Protein AF-A0A1R3THU0-F1 (afdb_monomer_lite)

Sequence (159 aa):
MVKPRENRVPIMMSEEELRAIDDWRFENRIATRSDAVRRLVQIALRFERQFDSLHSEARALTEFVPQTIDQLNKDMNQPDKEAWDASVGLQVLIALLNQSEGQKRLLSILFGVLGESATLKDEQATASAIARTDEAAEEYYKSIDELLSPLVNKWEDQK

Foldseek 3Di:
DPDDPDDDDDDDDDPVVQVVLVVLCVVLVNDDSVLSVVLVVVLVVLCVVLVVVLVVLVVCLVVLVVVLVVVLVVVVPDPPDDDPPVVSVVSVVVSVVVSLVSVVSNLVSVLSSVLSSQVSRDPVSNVVSVVVSVVVVVVSVVVVCVVCVVVVVVVVVVD

Structure (mmCIF, N/CA/C/O backbone):
data_AF-A0A1R3THU0-F1
#
_entry.id   AF-A0A1R3THU0-F1
#
loop_
_atom_site.group_PDB
_atom_site.id
_atom_site.type_symbol
_atom_site.label_atom_id
_atom_site.label_alt_id
_atom_site.label_comp_id
_atom_site.label_asym_id
_atom_site.label_entity_id
_atom_site.label_seq_id
_atom_site.pdbx_PDB_ins_code
_atom_site.Cartn_x
_atom_site.Cartn_y
_atom_site.Cartn_z
_atom_site.occupancy
_atom_site.B_iso_or_equiv
_atom_site.auth_seq_id
_atom_site.auth_comp_id
_atom_site.auth_asym_id
_atom_site.auth_atom_id
_atom_site.pdbx_PDB_model_num
ATOM 1 N N . MET A 1 1 ? -26.666 16.164 9.620 1.00 49.25 1 MET A N 1
ATOM 2 C CA . MET A 1 1 ? -26.456 15.389 10.865 1.00 49.25 1 MET A CA 1
ATOM 3 C C . MET A 1 1 ? -26.027 13.981 10.488 1.00 49.25 1 MET A C 1
ATOM 5 O O . MET A 1 1 ? -26.687 13.377 9.652 1.00 49.25 1 MET A O 1
ATOM 9 N N . VAL A 1 2 ? -24.926 13.472 11.048 1.00 60.75 2 VAL A N 1
ATOM 10 C CA . VAL A 1 2 ? -24.536 12.061 10.879 1.00 60.75 2 VAL A CA 1
ATOM 11 C C . VAL A 1 2 ? -25.570 11.204 11.611 1.00 60.75 2 VAL A C 1
ATOM 13 O O . VAL A 1 2 ? -25.860 11.476 12.775 1.00 60.75 2 VAL A O 1
ATOM 16 N N . LYS A 1 3 ? -26.166 10.212 10.934 1.00 73.44 3 LYS A N 1
ATOM 17 C CA . LYS A 1 3 ? -27.130 9.304 11.575 1.00 73.44 3 LYS A CA 1
ATOM 18 C C . LYS A 1 3 ? -26.465 8.576 12.759 1.00 73.44 3 LYS A C 1
ATOM 20 O O . LYS A 1 3 ? -25.316 8.145 12.616 1.00 73.44 3 LYS A O 1
ATOM 25 N N . PRO A 1 4 ? -27.161 8.415 13.900 1.00 73.88 4 PRO A N 1
ATOM 26 C CA . PRO A 1 4 ? -26.658 7.629 15.021 1.00 73.88 4 PRO A CA 1
ATOM 27 C C . PRO A 1 4 ? -26.288 6.203 14.591 1.00 73.88 4 PRO A C 1
ATOM 29 O O . PRO A 1 4 ? -26.949 5.587 13.754 1.00 73.88 4 PRO A O 1
ATOM 32 N N . ARG A 1 5 ? -25.191 5.679 15.146 1.00 77.75 5 ARG A N 1
ATOM 33 C CA . ARG A 1 5 ? -24.708 4.319 14.864 1.00 77.75 5 ARG A CA 1
ATOM 34 C C . ARG A 1 5 ? -25.471 3.322 15.742 1.00 77.75 5 AR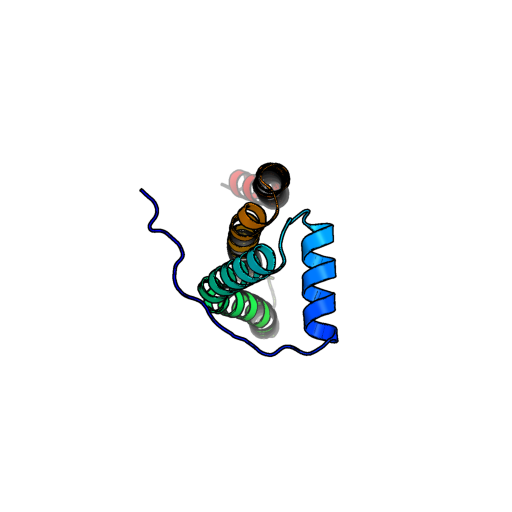G A C 1
ATOM 36 O O . ARG A 1 5 ? -25.038 3.039 16.853 1.00 77.75 5 ARG A O 1
ATOM 43 N N . GLU A 1 6 ? -26.601 2.818 15.253 1.00 87.12 6 GLU A N 1
ATOM 44 C CA . GLU A 1 6 ? -27.526 1.986 16.050 1.00 87.12 6 GLU A CA 1
ATOM 45 C C . GLU A 1 6 ? -27.336 0.471 15.851 1.00 87.12 6 GLU A C 1
ATOM 47 O O . GLU A 1 6 ? -27.668 -0.322 16.732 1.00 87.12 6 GLU A O 1
ATOM 52 N N . ASN A 1 7 ? -26.739 0.056 14.732 1.00 86.88 7 ASN A N 1
ATOM 53 C CA . ASN A 1 7 ? -26.572 -1.359 14.400 1.00 86.88 7 ASN A CA 1
ATOM 54 C C . ASN A 1 7 ? -25.405 -1.991 15.176 1.00 86.88 7 ASN A C 1
ATOM 56 O O . ASN A 1 7 ? -24.280 -1.481 15.159 1.00 86.88 7 ASN A O 1
ATOM 60 N N . ARG A 1 8 ? -25.662 -3.134 15.825 1.00 88.69 8 ARG A N 1
ATOM 61 C CA . ARG A 1 8 ? -24.656 -3.950 16.523 1.00 88.69 8 ARG A CA 1
ATOM 62 C C . ARG A 1 8 ? -24.334 -5.195 15.704 1.00 88.69 8 ARG A C 1
ATOM 64 O O . ARG A 1 8 ? -25.243 -5.875 15.245 1.00 88.69 8 ARG A O 1
ATOM 71 N N . VAL A 1 9 ? -23.047 -5.506 15.576 1.00 88.88 9 VAL A N 1
ATOM 72 C CA . VAL A 1 9 ? -22.560 -6.725 14.918 1.00 88.88 9 VAL A CA 1
ATOM 73 C C . VAL A 1 9 ? -21.816 -7.556 15.969 1.00 88.88 9 VAL A C 1
ATOM 75 O O . VAL A 1 9 ? -20.692 -7.193 16.321 1.00 88.88 9 VAL A O 1
ATOM 78 N N . PRO A 1 10 ? -22.438 -8.599 16.551 1.00 91.38 10 PRO A N 1
ATOM 79 C CA . PRO A 1 10 ? -21.737 -9.520 17.437 1.00 91.38 10 PRO A CA 1
ATOM 80 C C . PRO A 1 10 ? -20.819 -10.422 16.606 1.00 91.38 10 PRO A C 1
ATOM 82 O O . PRO A 1 10 ? -21.264 -11.047 15.646 1.00 91.38 10 PRO A O 1
ATOM 85 N N . ILE A 1 11 ? -19.543 -10.482 16.979 1.00 92.19 11 ILE A N 1
ATOM 86 C CA . ILE A 1 11 ? -18.537 -11.345 16.354 1.00 92.19 11 ILE A CA 1
ATOM 87 C C . ILE A 1 11 ? -17.764 -12.080 17.447 1.00 92.19 11 ILE A C 1
ATOM 89 O O . ILE A 1 11 ? -17.497 -11.511 18.506 1.00 92.19 11 ILE A O 1
ATOM 93 N N . MET A 1 12 ? -17.423 -13.339 17.186 1.00 95.94 12 MET A N 1
ATOM 94 C CA . MET A 1 12 ? -16.511 -14.115 18.024 1.00 95.94 12 MET A CA 1
ATOM 95 C C . MET A 1 12 ? -15.111 -13.992 17.433 1.00 95.94 12 MET A C 1
ATOM 97 O O . MET A 1 12 ? -14.962 -14.066 16.217 1.00 95.94 12 MET A O 1
ATOM 101 N N . MET A 1 13 ? -14.112 -13.788 18.284 1.00 95.50 13 MET A N 1
ATOM 102 C CA . MET A 1 13 ? -12.713 -13.637 17.887 1.00 95.50 13 MET A CA 1
ATOM 103 C C . MET A 1 13 ? -11.842 -14.465 18.823 1.00 95.50 13 MET A C 1
ATOM 105 O O . MET A 1 13 ? -12.195 -14.646 19.994 1.00 95.50 13 MET A O 1
ATOM 109 N N . SER A 1 14 ? -10.726 -14.968 18.312 1.00 98.12 14 SER A N 1
ATOM 110 C CA . SER A 1 14 ? -9.735 -15.658 19.131 1.00 98.12 14 SER A CA 1
ATOM 111 C C . SER A 1 14 ? -9.033 -14.681 20.083 1.00 98.12 14 SER A C 1
ATOM 113 O O . SER A 1 14 ? -9.075 -13.458 19.911 1.00 98.12 14 SER A O 1
ATOM 115 N N . GLU A 1 15 ? -8.356 -15.210 21.105 1.00 98.00 15 GLU A N 1
ATOM 116 C CA . GLU A 1 15 ? -7.548 -14.377 22.005 1.00 98.00 15 GLU A CA 1
ATOM 117 C C . GLU A 1 15 ? -6.414 -13.653 21.268 1.00 98.00 15 GLU A C 1
ATOM 119 O O . GLU A 1 15 ? -6.101 -12.507 21.592 1.00 98.00 15 GLU A O 1
ATOM 124 N N . GLU A 1 16 ? -5.821 -14.304 20.265 1.00 98.12 16 GLU A N 1
ATOM 125 C CA . GLU A 1 16 ? -4.742 -13.742 19.448 1.00 98.12 16 GLU A CA 1
ATOM 126 C C . GLU A 1 16 ? -5.235 -12.549 18.627 1.00 98.12 16 GLU A C 1
ATOM 128 O O . GLU A 1 16 ? -4.603 -11.493 18.627 1.00 98.12 16 GLU A O 1
ATOM 133 N N . GLU A 1 17 ? -6.403 -12.673 17.994 1.00 97.69 17 GLU A N 1
ATOM 134 C CA . GLU A 1 17 ? -7.003 -11.588 17.216 1.00 97.69 17 GLU A CA 1
ATOM 135 C C . GLU A 1 17 ? -7.369 -10.391 18.105 1.00 97.69 17 GLU A C 1
ATOM 137 O O . GLU A 1 17 ? -7.118 -9.238 17.745 1.00 97.69 17 GLU A O 1
ATOM 142 N N . LEU A 1 18 ? -7.932 -10.644 19.292 1.00 97.50 18 LEU A N 1
ATOM 143 C CA . LEU A 1 18 ? -8.252 -9.585 20.251 1.00 97.50 18 LEU A CA 1
ATOM 144 C C . LEU A 1 18 ? -6.997 -8.861 20.741 1.00 97.50 18 LEU A C 1
ATOM 146 O O . LEU A 1 18 ? -7.020 -7.633 20.861 1.00 97.50 18 LEU A O 1
ATOM 150 N N . ARG A 1 19 ? -5.911 -9.603 20.989 1.00 97.94 19 ARG A N 1
ATOM 151 C CA . ARG A 1 19 ? -4.620 -9.034 21.383 1.00 97.94 19 ARG A CA 1
ATOM 152 C C . ARG A 1 19 ? -4.038 -8.168 20.271 1.00 97.94 19 ARG A C 1
ATOM 154 O O . ARG A 1 19 ? -3.692 -7.027 20.540 1.00 97.94 19 ARG A O 1
ATOM 161 N N . ALA A 1 20 ? -4.040 -8.646 19.027 1.00 98.06 20 ALA A N 1
ATOM 162 C CA . ALA A 1 20 ? -3.553 -7.874 17.884 1.00 98.06 20 ALA A CA 1
ATOM 163 C C . ALA A 1 20 ? -4.316 -6.547 17.700 1.00 98.06 20 ALA A C 1
ATOM 165 O O . ALA A 1 20 ? -3.713 -5.508 17.432 1.00 98.06 20 ALA A O 1
ATOM 166 N N . ILE A 1 21 ? -5.643 -6.550 17.887 1.00 97.06 21 ILE A N 1
ATOM 167 C CA . ILE A 1 21 ? -6.450 -5.319 17.834 1.00 97.06 21 ILE A CA 1
ATOM 168 C C . ILE A 1 21 ? -6.111 -4.382 18.996 1.00 97.06 21 ILE A C 1
ATOM 170 O O . ILE A 1 21 ? -6.106 -3.162 18.816 1.00 97.06 21 ILE A O 1
ATOM 174 N N . ASP A 1 22 ? -5.873 -4.922 20.190 1.00 97.56 22 ASP A N 1
ATOM 175 C CA . ASP A 1 22 ? -5.483 -4.122 21.345 1.00 97.56 22 ASP A CA 1
ATOM 176 C C . ASP A 1 22 ? -4.095 -3.500 21.162 1.00 97.56 22 ASP A C 1
ATOM 178 O O . ASP A 1 22 ? -3.951 -2.297 21.355 1.00 97.56 22 ASP A O 1
ATOM 182 N N . ASP A 1 23 ? -3.101 -4.260 20.718 1.00 97.50 23 ASP A N 1
ATOM 183 C CA . ASP A 1 23 ? -1.761 -3.732 20.451 1.00 97.50 23 ASP A CA 1
ATOM 184 C C . ASP A 1 23 ? -1.837 -2.603 19.414 1.00 97.50 23 ASP A C 1
ATOM 186 O O . ASP A 1 23 ? -1.425 -1.468 19.675 1.00 97.50 23 ASP A O 1
ATOM 190 N N . TRP A 1 24 ? -2.524 -2.858 18.296 1.00 95.25 24 TRP A N 1
ATOM 191 C CA . TRP A 1 24 ? -2.723 -1.861 17.249 1.00 95.25 24 TRP A CA 1
ATOM 192 C C . TRP A 1 24 ? -3.457 -0.609 17.751 1.00 95.25 24 TRP A C 1
ATOM 194 O O . TRP A 1 24 ? -3.067 0.517 17.427 1.00 95.25 24 TRP A O 1
ATOM 204 N N . ARG A 1 25 ? -4.519 -0.751 18.561 1.00 94.00 25 ARG A N 1
ATOM 205 C CA . ARG A 1 25 ? -5.252 0.419 19.078 1.00 94.00 25 ARG A CA 1
ATOM 206 C C . ARG A 1 25 ? -4.394 1.237 20.038 1.00 94.00 25 ARG A C 1
ATOM 208 O O . ARG A 1 25 ? -4.532 2.457 20.043 1.00 94.00 25 ARG A O 1
ATOM 215 N N . PHE A 1 26 ? -3.534 0.604 20.836 1.00 92.50 26 PHE A N 1
ATOM 216 C CA . PHE A 1 26 ? -2.639 1.312 21.749 1.00 92.50 26 PHE A CA 1
ATOM 217 C C . PHE A 1 26 ? -1.560 2.082 20.989 1.00 92.50 26 PHE A C 1
ATOM 219 O O . PHE A 1 26 ? -1.387 3.275 21.244 1.00 92.50 26 PHE A O 1
ATOM 226 N N . GLU A 1 27 ? -0.916 1.450 20.007 1.00 90.25 27 GLU A N 1
ATOM 227 C CA . GLU A 1 27 ? 0.069 2.094 19.127 1.00 90.25 27 GLU A CA 1
ATOM 228 C C . GLU A 1 27 ? -0.507 3.332 18.428 1.00 90.25 27 GLU A C 1
ATOM 230 O O . GLU A 1 27 ? 0.147 4.370 18.339 1.00 90.25 27 GLU A O 1
ATOM 235 N N . ASN A 1 28 ? -1.765 3.247 17.990 1.00 85.31 28 ASN A N 1
ATOM 236 C CA . ASN A 1 28 ? -2.453 4.315 17.264 1.00 85.31 28 ASN A CA 1
ATOM 237 C C . ASN A 1 28 ? -3.301 5.224 18.181 1.00 85.31 28 ASN A C 1
ATOM 239 O O . ASN A 1 28 ? -4.073 6.043 17.689 1.00 85.31 28 ASN A O 1
ATOM 243 N N . ARG A 1 29 ? -3.178 5.099 19.515 1.00 90.88 29 ARG A N 1
ATOM 244 C CA . ARG A 1 29 ? -3.877 5.923 20.528 1.00 90.88 29 ARG A CA 1
ATOM 245 C C . ARG A 1 29 ? -5.407 5.951 20.384 1.00 90.88 29 ARG A C 1
ATOM 247 O O . ARG A 1 29 ? -6.066 6.956 20.650 1.00 90.88 29 ARG A O 1
ATOM 254 N N . ILE A 1 30 ? -5.998 4.826 19.998 1.00 90.56 30 ILE A N 1
ATOM 255 C CA . ILE A 1 30 ? -7.439 4.666 19.804 1.00 90.56 30 ILE A CA 1
ATOM 256 C C . ILE A 1 30 ? -8.086 4.172 21.102 1.00 90.56 30 ILE A C 1
ATOM 258 O O . ILE A 1 30 ? -7.831 3.070 21.591 1.00 90.56 30 ILE A O 1
ATOM 262 N N . ALA A 1 31 ? -8.989 4.989 21.647 1.00 91.12 31 ALA A N 1
ATOM 263 C CA . ALA A 1 31 ? -9.542 4.798 22.986 1.00 91.12 31 ALA A CA 1
ATOM 264 C C . ALA A 1 31 ? -10.304 3.474 23.178 1.00 91.12 31 ALA A C 1
ATOM 266 O O . ALA A 1 31 ? -10.226 2.862 24.243 1.00 91.12 31 ALA A O 1
ATOM 267 N N . THR A 1 32 ? -11.050 3.016 22.166 1.00 93.81 32 THR A N 1
ATOM 268 C CA . THR A 1 32 ? -11.934 1.847 22.305 1.00 93.81 32 THR A CA 1
ATOM 269 C C . THR A 1 32 ? -11.661 0.793 21.245 1.00 93.81 32 THR A C 1
ATOM 271 O O . THR A 1 32 ? -11.409 1.111 20.084 1.00 93.81 32 THR A O 1
ATOM 274 N N . ARG A 1 33 ? -11.804 -0.481 21.627 1.00 94.12 33 ARG A N 1
ATOM 275 C CA . ARG A 1 33 ? -11.668 -1.613 20.701 1.00 94.12 33 ARG A CA 1
ATOM 276 C C . ARG A 1 33 ? -12.662 -1.528 19.543 1.00 94.12 33 ARG A C 1
ATOM 278 O O . ARG A 1 33 ? -12.298 -1.765 18.401 1.00 94.12 33 ARG A O 1
ATOM 285 N N . SER A 1 34 ? -13.903 -1.117 19.811 1.00 91.62 34 SER A N 1
ATOM 286 C CA . SER A 1 34 ? -14.904 -0.938 18.754 1.00 91.62 34 SER A CA 1
ATOM 287 C C . SER A 1 34 ? -14.531 0.158 17.757 1.00 91.62 34 SER A C 1
ATOM 289 O O . SER A 1 34 ? -14.864 0.031 16.584 1.00 91.62 34 SER A O 1
ATOM 291 N N . ASP A 1 35 ? -13.879 1.242 18.189 1.00 91.25 35 ASP A N 1
ATOM 292 C CA . ASP A 1 35 ? -13.382 2.252 17.248 1.00 91.25 35 ASP A CA 1
ATOM 293 C C . ASP A 1 35 ? -12.194 1.727 16.437 1.00 91.25 35 ASP A C 1
ATOM 295 O O . ASP A 1 35 ? -12.138 1.937 15.227 1.00 91.25 35 ASP A O 1
ATOM 299 N N . ALA A 1 36 ? -11.316 0.948 17.071 1.00 93.25 36 ALA A N 1
ATOM 300 C CA . ALA A 1 36 ? -10.190 0.319 16.396 1.00 93.25 36 ALA A CA 1
ATOM 301 C C . ALA A 1 36 ? -10.640 -0.645 15.288 1.00 93.25 36 ALA A C 1
ATOM 303 O O . ALA A 1 36 ? -10.233 -0.495 14.140 1.00 93.25 36 ALA A O 1
ATOM 304 N N . VAL A 1 37 ? -11.569 -1.556 15.601 1.00 93.75 37 VAL A N 1
ATOM 305 C CA . VAL A 1 37 ? -12.164 -2.481 14.622 1.00 93.75 37 VAL A CA 1
ATOM 306 C C . VAL A 1 37 ? -12.784 -1.721 13.449 1.00 93.75 37 VAL A C 1
ATOM 308 O O . VAL A 1 37 ? -12.574 -2.087 12.298 1.00 93.75 37 VAL A O 1
ATOM 311 N N . ARG A 1 38 ? -13.512 -0.625 13.703 1.00 90.50 38 ARG A N 1
ATOM 312 C CA . ARG A 1 38 ? -14.109 0.179 12.622 1.00 90.50 38 ARG A CA 1
ATOM 313 C C . ARG A 1 38 ? -13.053 0.793 11.711 1.00 90.50 38 ARG A C 1
ATOM 315 O O . ARG A 1 38 ? -13.227 0.755 10.497 1.00 90.50 38 ARG A O 1
ATOM 322 N N . ARG A 1 39 ? -11.985 1.357 12.277 1.00 91.62 39 ARG A N 1
ATOM 323 C CA . ARG A 1 39 ? -10.886 1.938 11.496 1.00 91.62 39 ARG A CA 1
ATOM 324 C C . ARG A 1 39 ? -10.182 0.866 10.671 1.00 91.62 39 ARG A C 1
ATOM 326 O O . ARG A 1 39 ? -9.967 1.086 9.488 1.00 91.62 39 ARG A O 1
ATOM 333 N N . LEU A 1 40 ? -9.922 -0.310 11.243 1.00 92.88 40 LEU A N 1
ATOM 334 C CA . LEU A 1 40 ? -9.354 -1.451 10.516 1.00 92.88 40 LEU A CA 1
ATOM 335 C C . LEU A 1 40 ? -10.244 -1.895 9.348 1.00 92.88 40 LEU A C 1
ATOM 337 O O . LEU A 1 40 ? -9.748 -2.057 8.238 1.00 92.88 40 LEU A O 1
ATOM 341 N N . VAL A 1 41 ? -11.561 -1.999 9.554 1.00 92.12 41 VAL A N 1
ATOM 342 C CA . VAL A 1 41 ? -12.516 -2.295 8.471 1.00 92.12 41 VAL A CA 1
ATOM 343 C C . VAL A 1 41 ? -12.474 -1.215 7.388 1.00 92.12 41 VAL A C 1
ATOM 345 O O . VAL A 1 41 ? -12.463 -1.527 6.202 1.00 92.12 41 VAL A O 1
ATOM 348 N N . GLN A 1 42 ? -12.424 0.062 7.766 1.00 88.06 42 GLN A N 1
ATOM 349 C CA . GLN A 1 42 ? -12.334 1.155 6.796 1.00 88.06 42 GLN A CA 1
ATOM 350 C C . GLN A 1 42 ? -11.017 1.133 6.012 1.00 88.06 42 GLN A C 1
ATOM 352 O O . GLN A 1 42 ? -11.047 1.375 4.809 1.00 88.06 42 GLN A O 1
ATOM 357 N N . ILE A 1 43 ? -9.892 0.819 6.664 1.00 88.44 43 ILE A N 1
ATOM 358 C CA . ILE A 1 43 ? -8.587 0.625 6.015 1.00 88.44 43 ILE A CA 1
ATOM 359 C C . ILE A 1 43 ? -8.673 -0.532 5.017 1.00 88.44 43 ILE A C 1
ATOM 361 O O . ILE A 1 43 ? -8.312 -0.353 3.858 1.00 88.44 43 ILE A O 1
ATOM 365 N N . ALA A 1 44 ? -9.222 -1.679 5.425 1.00 89.31 44 ALA A N 1
ATOM 366 C CA . ALA A 1 44 ? -9.380 -2.839 4.552 1.00 89.31 44 ALA A CA 1
ATOM 367 C C . ALA A 1 44 ? -10.243 -2.515 3.323 1.00 89.31 44 ALA A C 1
ATOM 369 O O . ALA A 1 44 ? -9.840 -2.786 2.201 1.00 89.31 44 ALA A O 1
ATOM 370 N N . LEU A 1 45 ? -11.382 -1.838 3.505 1.00 87.94 45 LEU A N 1
ATOM 371 C CA . LEU A 1 45 ? -12.249 -1.429 2.393 1.00 87.94 45 LEU A CA 1
ATOM 372 C C . LEU A 1 45 ? -11.598 -0.396 1.461 1.00 87.94 45 LEU A C 1
ATOM 374 O O . LEU A 1 45 ? -11.976 -0.304 0.295 1.00 87.94 45 LEU A O 1
ATOM 378 N N . ARG A 1 46 ? -10.682 0.435 1.969 1.00 84.31 46 ARG A N 1
ATOM 379 C CA . ARG A 1 46 ? -9.907 1.393 1.161 1.00 84.31 46 ARG A CA 1
ATOM 380 C C . ARG A 1 46 ? -8.849 0.677 0.336 1.00 84.31 46 ARG A C 1
ATOM 382 O O . ARG A 1 46 ? -8.752 0.930 -0.859 1.00 84.31 46 ARG A O 1
ATOM 389 N N . PHE A 1 47 ? -8.125 -0.240 0.969 1.00 87.19 47 PHE A N 1
ATOM 390 C CA . PHE A 1 47 ? -7.153 -1.099 0.308 1.00 87.19 47 PHE A CA 1
ATOM 391 C C . PHE A 1 47 ? -7.805 -1.933 -0.798 1.00 87.19 47 PHE A C 1
ATOM 393 O O . PHE A 1 47 ? -7.337 -1.898 -1.930 1.00 87.19 47 PHE A O 1
ATOM 400 N N . GLU A 1 48 ? -8.932 -2.584 -0.503 1.00 90.50 48 GLU A N 1
ATOM 401 C CA . GLU A 1 48 ? -9.660 -3.434 -1.451 1.00 90.50 48 GLU A CA 1
ATOM 402 C C . GLU A 1 48 ? -10.015 -2.691 -2.745 1.00 90.50 48 GLU A C 1
ATOM 404 O O . GLU A 1 48 ? -9.818 -3.209 -3.838 1.00 90.50 48 GLU A O 1
ATOM 409 N N . ARG A 1 49 ? -10.459 -1.428 -2.648 1.00 87.50 49 ARG A N 1
ATOM 410 C CA . ARG A 1 49 ? -10.790 -0.610 -3.831 1.00 87.50 49 ARG A CA 1
ATOM 411 C C . ARG A 1 49 ? -9.606 -0.353 -4.758 1.00 87.50 49 ARG A C 1
ATOM 413 O O . ARG A 1 49 ? -9.821 -0.069 -5.931 1.00 87.50 49 ARG A O 1
ATOM 420 N N . GLN A 1 50 ? -8.392 -0.377 -4.223 1.00 85.06 50 GLN A N 1
ATOM 421 C CA . GLN A 1 50 ? -7.168 -0.108 -4.972 1.00 85.06 50 GLN A CA 1
ATOM 422 C C . GLN A 1 50 ? -6.419 -1.394 -5.329 1.00 85.06 50 GLN A C 1
ATOM 424 O O . GLN A 1 50 ? -5.493 -1.337 -6.134 1.00 85.06 50 GLN A O 1
ATOM 429 N N . PHE A 1 51 ? -6.805 -2.538 -4.752 1.00 87.94 51 PHE A N 1
ATOM 430 C CA . PHE A 1 51 ? -6.046 -3.782 -4.820 1.00 87.94 51 PHE A CA 1
ATOM 431 C C . PHE A 1 51 ? -5.834 -4.269 -6.252 1.00 87.94 51 PHE A C 1
ATOM 433 O O . PHE A 1 51 ? -4.697 -4.546 -6.626 1.00 87.94 51 PHE A O 1
ATOM 440 N N . ASP A 1 52 ? -6.888 -4.302 -7.071 1.00 88.81 52 ASP A N 1
ATOM 441 C CA . ASP A 1 52 ? -6.798 -4.746 -8.467 1.00 88.81 52 ASP A CA 1
ATOM 442 C C . ASP A 1 52 ? -5.842 -3.870 -9.285 1.00 88.81 52 ASP A C 1
ATOM 444 O O . ASP A 1 52 ? -4.982 -4.384 -10.005 1.00 88.81 52 ASP A O 1
ATOM 448 N N . SER A 1 53 ? -5.936 -2.546 -9.128 1.00 85.88 53 SER A N 1
ATOM 449 C CA . SER A 1 53 ? -5.040 -1.589 -9.784 1.00 85.88 53 SER A CA 1
ATOM 450 C C . SER A 1 53 ? -3.591 -1.812 -9.346 1.00 85.88 53 SER A C 1
ATOM 452 O O . SER A 1 53 ? -2.708 -1.954 -10.189 1.00 85.88 53 SER A O 1
ATOM 454 N N . LEU A 1 54 ? -3.358 -1.936 -8.036 1.00 86.06 54 LEU A N 1
ATOM 455 C CA . LEU A 1 54 ? -2.046 -2.207 -7.443 1.00 86.06 54 LEU A CA 1
ATOM 456 C C . LEU A 1 54 ? -1.441 -3.512 -7.972 1.00 86.06 54 LEU A C 1
ATOM 458 O O . LEU A 1 54 ? -0.287 -3.541 -8.397 1.00 86.06 54 LEU A O 1
ATOM 462 N N . HIS A 1 55 ? -2.234 -4.581 -7.978 1.00 87.88 55 HIS A N 1
ATOM 463 C CA . HIS A 1 55 ? -1.832 -5.895 -8.457 1.00 87.88 55 HIS A CA 1
ATOM 464 C C . HIS A 1 55 ? -1.531 -5.881 -9.962 1.00 87.88 55 HIS A C 1
ATOM 466 O O . HIS A 1 55 ? -0.526 -6.446 -10.392 1.00 87.88 55 HIS A O 1
ATOM 472 N N . SER A 1 56 ? -2.363 -5.214 -10.767 1.00 87.38 56 SER A N 1
ATOM 473 C CA . SER A 1 56 ? -2.170 -5.121 -12.218 1.00 87.38 56 SER A CA 1
ATOM 474 C C . SER A 1 56 ? -0.913 -4.332 -12.602 1.00 87.38 56 SER A C 1
ATOM 476 O O . SER A 1 56 ? -0.143 -4.804 -13.437 1.00 87.38 56 SER A O 1
ATOM 478 N N . GLU A 1 57 ? -0.646 -3.195 -11.953 1.00 85.56 57 GLU A N 1
ATOM 479 C CA . GLU A 1 57 ? 0.554 -2.387 -12.205 1.00 85.56 57 GLU A CA 1
ATOM 480 C C . GLU A 1 57 ? 1.822 -3.094 -11.710 1.00 85.56 57 GLU A C 1
ATOM 482 O O . GLU A 1 57 ? 2.832 -3.131 -12.416 1.00 85.56 57 GLU A O 1
ATOM 487 N N . ALA A 1 58 ? 1.772 -3.729 -10.533 1.00 84.62 58 ALA A N 1
ATOM 488 C CA . ALA A 1 58 ? 2.883 -4.540 -10.037 1.00 84.62 58 ALA A CA 1
ATOM 489 C C . ALA A 1 58 ? 3.208 -5.684 -11.008 1.00 84.62 58 ALA A C 1
ATOM 491 O O . ALA A 1 58 ? 4.372 -5.908 -11.346 1.00 84.62 58 ALA A O 1
ATOM 492 N N . ARG A 1 59 ? 2.176 -6.369 -11.514 1.00 87.25 59 ARG A N 1
ATOM 493 C CA . ARG A 1 59 ? 2.329 -7.422 -12.516 1.00 87.25 59 ARG A CA 1
ATOM 494 C C . ARG A 1 59 ? 2.946 -6.886 -13.805 1.00 87.25 59 ARG A C 1
ATOM 496 O O . ARG A 1 59 ? 3.924 -7.464 -14.278 1.00 87.25 59 ARG A O 1
ATOM 503 N N . ALA A 1 60 ? 2.436 -5.772 -14.329 1.00 83.75 60 ALA A N 1
ATOM 504 C CA . ALA A 1 60 ? 2.968 -5.142 -15.533 1.00 83.75 60 ALA A CA 1
ATOM 505 C C . ALA A 1 60 ? 4.467 -4.835 -15.393 1.00 83.75 60 ALA A C 1
ATOM 507 O O . ALA A 1 60 ? 5.244 -5.180 -16.278 1.00 83.75 60 ALA A O 1
ATOM 508 N N . LEU A 1 61 ? 4.902 -4.289 -14.251 1.00 79.19 61 LEU A N 1
ATOM 509 C CA . LEU A 1 61 ? 6.321 -4.040 -13.976 1.00 79.19 61 LEU A CA 1
ATOM 510 C C . LEU A 1 61 ? 7.163 -5.321 -13.964 1.00 79.19 61 LEU A C 1
ATOM 512 O O . LEU A 1 61 ? 8.268 -5.336 -14.510 1.00 79.19 61 LEU A O 1
ATOM 516 N N . THR A 1 62 ? 6.653 -6.398 -13.361 1.00 79.19 62 THR A N 1
ATOM 517 C CA . THR A 1 62 ? 7.374 -7.681 -13.308 1.00 79.19 62 THR A CA 1
ATOM 518 C C . THR A 1 62 ? 7.460 -8.388 -14.660 1.00 79.19 62 THR A C 1
ATOM 520 O O . THR A 1 62 ? 8.453 -9.061 -14.924 1.00 79.19 62 THR A O 1
ATOM 523 N N . GLU A 1 63 ? 6.460 -8.225 -15.529 1.00 82.44 63 GLU A N 1
ATOM 524 C CA . GLU A 1 63 ? 6.442 -8.824 -16.871 1.00 82.44 63 GLU A CA 1
ATOM 525 C C . GLU A 1 63 ? 7.239 -7.993 -17.891 1.00 82.44 63 GLU A C 1
ATOM 527 O O . GLU A 1 63 ? 7.804 -8.545 -18.836 1.00 82.44 63 GLU A O 1
ATOM 532 N N . PHE A 1 64 ? 7.347 -6.681 -17.669 1.00 78.00 64 PHE A N 1
ATOM 533 C CA . PHE A 1 64 ? 7.990 -5.743 -18.585 1.00 78.00 64 PHE A CA 1
ATOM 534 C C . PHE A 1 64 ? 9.492 -6.000 -18.786 1.00 78.00 64 PHE A C 1
ATOM 536 O O . PHE A 1 64 ? 9.981 -6.018 -19.919 1.00 78.00 64 PHE A O 1
ATOM 543 N N . VAL A 1 65 ? 10.240 -6.210 -17.696 1.00 70.94 65 VAL A N 1
ATOM 544 C CA . VAL A 1 65 ? 11.705 -6.370 -17.756 1.00 70.94 65 VAL A CA 1
ATOM 545 C C . VAL A 1 65 ? 12.112 -7.636 -18.526 1.00 70.94 65 VAL A C 1
ATOM 547 O O . VAL A 1 65 ? 12.916 -7.515 -19.452 1.00 70.94 65 VAL A O 1
ATOM 550 N N . PRO A 1 66 ? 11.553 -8.832 -18.240 1.00 74.69 66 PRO A N 1
ATOM 551 C CA . PRO A 1 66 ? 11.846 -10.031 -19.021 1.00 74.69 66 PRO A CA 1
ATOM 552 C C . PRO A 1 66 ? 11.511 -9.875 -20.505 1.00 74.69 66 PRO A C 1
ATOM 554 O O . PRO A 1 66 ? 12.331 -10.234 -21.340 1.00 74.69 66 PRO A O 1
ATOM 557 N N . GLN A 1 67 ? 10.349 -9.301 -20.843 1.00 78.75 67 GLN A N 1
ATOM 558 C CA . GLN A 1 67 ? 9.940 -9.095 -22.239 1.00 78.75 67 GLN A CA 1
ATOM 559 C C . GLN A 1 67 ? 10.901 -8.169 -22.985 1.00 78.75 67 GLN A C 1
ATOM 561 O O . GLN A 1 67 ? 11.282 -8.452 -24.120 1.00 78.75 67 GLN A O 1
ATOM 566 N N . THR A 1 68 ? 11.331 -7.093 -22.326 1.00 73.00 68 THR A N 1
ATOM 567 C CA . THR A 1 68 ? 12.298 -6.146 -22.884 1.00 73.00 68 THR A CA 1
ATOM 568 C C . THR A 1 68 ? 13.649 -6.820 -23.118 1.00 73.00 68 THR A C 1
ATOM 570 O O . THR A 1 68 ? 14.212 -6.689 -24.200 1.00 73.00 68 THR A O 1
ATOM 573 N N . ILE A 1 69 ? 14.161 -7.582 -22.145 1.00 71.06 69 ILE A N 1
ATOM 574 C CA . ILE A 1 69 ? 15.428 -8.318 -22.282 1.00 71.06 69 ILE A CA 1
ATOM 575 C C . ILE A 1 69 ? 15.349 -9.335 -23.427 1.00 71.06 69 ILE A C 1
ATOM 577 O O . ILE A 1 69 ? 16.281 -9.443 -24.221 1.00 71.06 69 ILE A O 1
ATOM 581 N N . ASP A 1 70 ? 14.242 -10.070 -23.532 1.00 76.31 70 ASP A N 1
ATOM 582 C CA . ASP A 1 70 ? 14.044 -11.087 -24.566 1.00 76.31 70 ASP A CA 1
ATOM 583 C C . ASP A 1 70 ? 13.982 -10.465 -25.969 1.00 76.31 70 ASP A C 1
ATOM 585 O O . ASP A 1 70 ? 14.556 -10.997 -26.921 1.00 76.31 70 ASP A O 1
ATOM 589 N N . GLN A 1 71 ? 13.336 -9.303 -26.088 1.00 74.31 71 GLN A N 1
ATOM 590 C CA . GLN A 1 71 ? 13.284 -8.533 -27.327 1.00 74.31 71 GLN A CA 1
ATOM 591 C C . GLN A 1 71 ? 14.667 -7.992 -27.714 1.00 74.31 71 GLN A C 1
ATOM 593 O O . GLN A 1 71 ? 15.123 -8.233 -28.830 1.00 74.31 71 GLN A O 1
ATOM 598 N N . LEU A 1 72 ? 15.382 -7.369 -26.773 1.00 69.12 72 LEU A N 1
ATOM 599 C CA . LEU A 1 72 ? 16.744 -6.876 -26.998 1.00 69.12 72 LEU A CA 1
ATOM 600 C C . LEU A 1 72 ? 17.693 -8.005 -27.416 1.00 69.12 72 LEU A C 1
ATOM 602 O O . LEU A 1 72 ? 18.470 -7.842 -28.350 1.00 69.12 72 LEU A O 1
ATOM 606 N N . ASN A 1 73 ? 17.600 -9.176 -26.782 1.00 70.88 73 ASN A N 1
ATOM 607 C CA . ASN A 1 73 ? 18.400 -10.342 -27.154 1.00 70.88 73 ASN A CA 1
ATOM 608 C C . ASN A 1 73 ? 18.100 -10.835 -28.577 1.00 70.88 73 ASN A C 1
ATOM 610 O O . ASN A 1 73 ? 19.021 -11.274 -29.268 1.00 70.88 73 ASN A O 1
ATOM 614 N N . LYS A 1 74 ? 16.839 -10.792 -29.028 1.00 75.25 74 LYS A N 1
ATOM 615 C CA . LYS A 1 74 ? 16.476 -11.141 -30.413 1.00 75.25 74 LYS A CA 1
ATOM 616 C C . LYS A 1 74 ? 17.077 -10.151 -31.400 1.00 75.25 74 LYS A C 1
ATOM 618 O O . LYS A 1 74 ? 17.646 -10.579 -32.400 1.00 75.25 74 LYS A O 1
ATOM 623 N N . ASP A 1 75 ? 17.006 -8.864 -31.088 1.00 69.06 75 ASP A N 1
ATOM 624 C CA . ASP A 1 75 ? 17.489 -7.795 -31.961 1.00 69.06 75 ASP A CA 1
ATOM 625 C C . ASP A 1 75 ? 19.029 -7.757 -32.018 1.00 69.06 75 ASP A C 1
ATOM 627 O O . ASP A 1 75 ? 19.608 -7.620 -33.093 1.00 69.06 75 ASP A O 1
ATOM 631 N N . MET A 1 76 ? 19.717 -8.023 -30.901 1.00 63.06 76 MET A N 1
ATOM 632 C CA . MET A 1 76 ? 21.187 -8.097 -30.824 1.00 63.06 76 MET A CA 1
ATOM 633 C C . MET A 1 76 ? 21.806 -9.328 -31.505 1.00 63.06 76 MET A C 1
ATOM 635 O O . MET A 1 76 ? 22.996 -9.323 -31.843 1.00 63.06 76 MET A O 1
ATOM 639 N N . ASN A 1 77 ? 21.040 -10.408 -31.669 1.00 66.75 77 ASN A N 1
ATOM 640 C CA . ASN A 1 77 ? 21.518 -11.654 -32.273 1.00 66.75 77 ASN A CA 1
ATOM 641 C C . ASN A 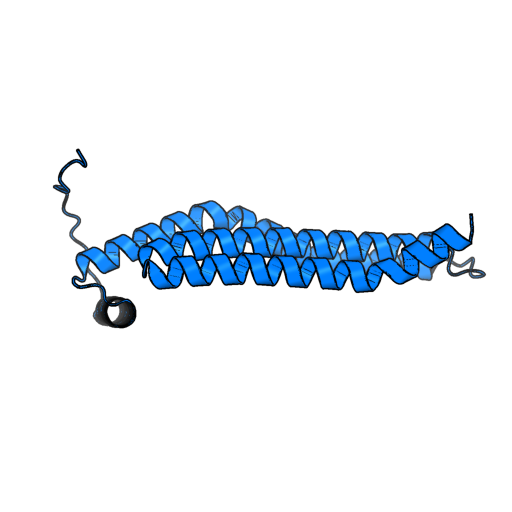1 77 ? 21.201 -11.767 -33.772 1.00 66.75 77 ASN A C 1
ATOM 643 O O . ASN A 1 77 ? 21.421 -12.829 -34.358 1.00 66.75 77 ASN A O 1
ATOM 647 N N . GLN A 1 78 ? 20.733 -10.691 -34.412 1.00 65.00 78 GLN A N 1
ATOM 648 C CA . GLN A 1 78 ? 20.574 -10.666 -35.864 1.00 65.00 78 GLN A CA 1
ATOM 649 C C . GLN A 1 78 ? 21.952 -10.584 -36.566 1.00 65.00 78 GLN A C 1
ATOM 651 O O . GLN A 1 78 ? 22.878 -9.974 -36.025 1.00 65.00 78 GLN A O 1
ATOM 656 N N . PRO A 1 79 ? 22.147 -11.234 -37.733 1.00 54.94 79 PRO A N 1
ATOM 657 C CA . PRO A 1 79 ? 23.481 -11.466 -38.309 1.00 54.94 79 PRO A CA 1
ATOM 658 C C . PRO A 1 79 ? 24.167 -10.232 -38.910 1.00 54.94 79 PRO A C 1
ATOM 660 O O . PRO A 1 79 ? 25.363 -10.291 -39.185 1.00 54.94 79 PRO A O 1
ATOM 663 N N . ASP A 1 80 ? 23.435 -9.140 -39.130 1.00 63.94 80 ASP A N 1
ATOM 664 C CA . ASP A 1 80 ? 23.944 -7.936 -39.790 1.00 63.94 80 ASP A CA 1
ATOM 665 C C . ASP A 1 80 ? 24.460 -6.940 -38.736 1.00 63.94 80 ASP A C 1
ATOM 667 O O . ASP A 1 80 ? 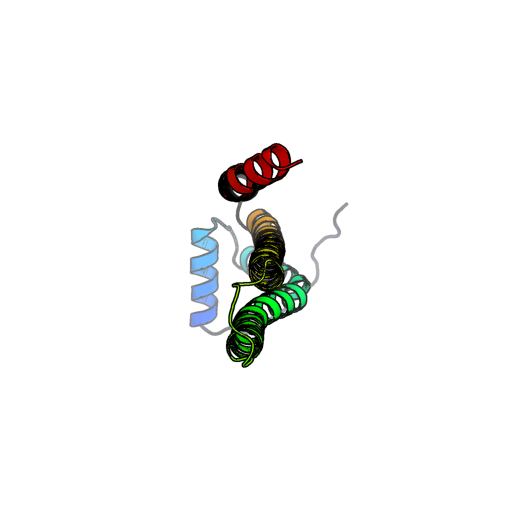23.751 -6.058 -38.252 1.00 63.94 80 ASP A O 1
ATOM 671 N N . LYS A 1 81 ? 25.685 -7.192 -38.261 1.00 61.03 81 LYS A N 1
ATOM 672 C CA . LYS A 1 81 ? 26.328 -6.491 -37.140 1.00 61.03 81 LYS A CA 1
ATOM 673 C C . LYS A 1 81 ? 27.367 -5.489 -37.636 1.00 61.03 81 LYS A C 1
ATOM 675 O O . LYS A 1 81 ? 28.550 -5.815 -37.639 1.00 61.03 81 LYS A O 1
ATOM 680 N N . GLU A 1 82 ? 26.968 -4.260 -37.955 1.00 53.34 82 GLU A N 1
ATOM 681 C CA . GLU A 1 82 ? 27.946 -3.155 -38.055 1.00 53.34 82 GLU A CA 1
ATOM 682 C C . GLU A 1 82 ? 27.584 -1.858 -37.330 1.00 53.34 82 GLU A C 1
ATOM 684 O O . GLU A 1 82 ? 28.438 -0.990 -37.173 1.00 53.34 82 GLU A O 1
ATOM 689 N N . ALA A 1 83 ? 26.411 -1.747 -36.721 1.00 54.28 83 ALA A N 1
ATOM 690 C CA . ALA A 1 83 ? 26.185 -0.705 -35.736 1.00 54.28 83 ALA A CA 1
ATOM 691 C C . ALA A 1 83 ? 25.265 -1.240 -34.655 1.00 54.28 83 ALA A C 1
ATOM 693 O O . ALA A 1 83 ? 24.289 -1.931 -34.934 1.00 54.28 83 ALA A O 1
ATOM 694 N N . TRP A 1 84 ? 25.550 -0.879 -33.409 1.00 60.00 84 TRP A N 1
ATOM 695 C CA . T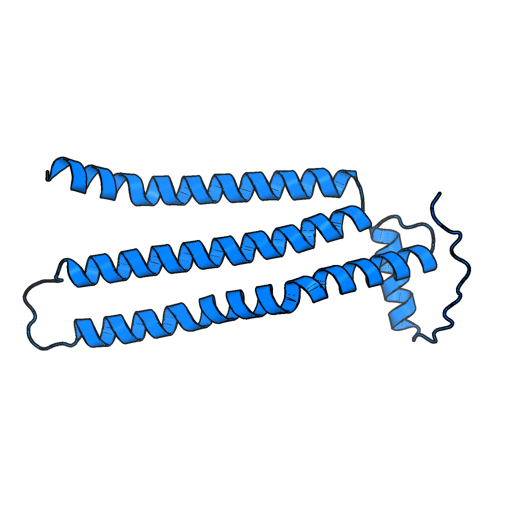RP A 1 84 ? 24.470 -0.637 -32.468 1.00 60.00 84 TRP A CA 1
ATOM 696 C C . TRP A 1 84 ? 23.587 0.433 -33.114 1.00 60.00 84 TRP A C 1
ATOM 698 O O . TRP A 1 84 ? 23.876 1.624 -32.999 1.00 60.00 84 TRP A O 1
ATOM 708 N N . ASP A 1 85 ? 22.622 0.013 -33.929 1.00 69.00 85 ASP A N 1
ATOM 709 C CA . ASP A 1 85 ? 21.844 0.956 -34.710 1.00 69.00 85 ASP A CA 1
ATOM 710 C C . ASP A 1 85 ? 21.048 1.819 -33.727 1.00 69.00 85 ASP A C 1
ATOM 712 O O . ASP A 1 85 ? 20.625 1.353 -32.661 1.00 69.00 85 ASP A O 1
ATOM 716 N N . ALA A 1 86 ? 20.899 3.105 -34.034 1.00 68.31 86 ALA A N 1
ATOM 717 C CA . ALA A 1 86 ? 20.287 4.080 -33.128 1.00 68.31 86 ALA A CA 1
ATOM 718 C C . ALA A 1 86 ? 18.886 3.631 -32.656 1.00 68.31 86 ALA A C 1
ATOM 720 O O . ALA A 1 86 ? 18.428 4.017 -31.580 1.00 68.31 86 ALA A O 1
ATOM 721 N N . SER A 1 87 ? 18.249 2.749 -33.432 1.00 69.12 87 SER A N 1
ATOM 722 C CA . SER A 1 87 ? 17.022 2.022 -33.123 1.00 69.12 87 SER A CA 1
ATOM 723 C C . SER A 1 87 ? 17.092 1.177 -31.839 1.00 69.12 87 SER A C 1
ATOM 725 O O . SER A 1 87 ? 16.189 1.290 -31.013 1.00 69.12 87 SER A O 1
ATOM 727 N N . VAL A 1 88 ? 18.154 0.400 -31.604 1.00 70.75 88 VAL A N 1
ATOM 728 C CA . VAL A 1 88 ? 18.315 -0.424 -30.386 1.00 70.75 88 VAL A CA 1
ATOM 729 C C . VAL A 1 88 ? 18.504 0.466 -29.158 1.00 70.75 88 VAL A C 1
ATOM 731 O O . VAL A 1 88 ? 17.876 0.253 -28.122 1.00 70.75 88 VAL A O 1
ATOM 734 N N . GLY A 1 89 ? 19.317 1.521 -29.280 1.00 70.50 89 GLY A N 1
ATOM 735 C CA . GLY A 1 89 ? 19.486 2.516 -28.214 1.00 70.50 89 GLY A CA 1
ATOM 736 C C . GLY A 1 89 ? 18.172 3.216 -27.856 1.00 70.50 89 GLY A C 1
ATOM 737 O O . GLY A 1 89 ? 17.839 3.341 -26.678 1.00 70.50 89 GLY A O 1
ATOM 738 N N . LEU A 1 90 ? 17.390 3.605 -28.866 1.00 71.69 90 LEU A N 1
ATOM 739 C CA . LEU A 1 90 ? 16.074 4.212 -28.681 1.00 71.69 90 LEU A CA 1
ATOM 740 C C . LEU A 1 90 ? 15.081 3.244 -28.022 1.00 71.69 90 LEU A C 1
ATOM 742 O O . LEU A 1 90 ? 14.330 3.659 -27.145 1.00 71.69 90 LEU A O 1
ATOM 746 N N . GLN A 1 91 ? 15.093 1.960 -28.387 1.00 70.62 91 GLN A N 1
ATOM 747 C CA . GLN A 1 91 ? 14.240 0.943 -27.764 1.00 70.62 91 GLN A CA 1
ATOM 748 C C . GLN A 1 91 ? 14.575 0.729 -26.286 1.00 70.62 91 GLN A C 1
ATOM 750 O O . GLN A 1 91 ? 13.661 0.679 -25.464 1.00 70.62 91 GLN A O 1
ATOM 755 N N . VAL A 1 92 ? 15.863 0.667 -25.925 1.00 74.19 92 VAL A N 1
ATOM 756 C CA . VAL A 1 92 ? 16.292 0.610 -24.516 1.00 74.19 92 VAL A CA 1
ATOM 757 C C . VAL A 1 92 ? 15.811 1.849 -23.761 1.00 74.19 92 VAL A C 1
ATOM 759 O O . VAL A 1 92 ? 15.281 1.731 -22.657 1.00 74.19 92 VAL A O 1
ATOM 762 N N . LEU A 1 93 ? 15.949 3.037 -24.358 1.00 75.62 93 LEU A N 1
ATOM 763 C CA . LEU A 1 93 ? 15.532 4.289 -23.730 1.00 75.62 93 LEU A CA 1
ATOM 764 C C . LEU A 1 93 ? 14.012 4.343 -23.516 1.00 75.62 93 LEU A C 1
ATOM 766 O O . LEU A 1 93 ? 13.554 4.642 -22.416 1.00 75.62 93 LEU A O 1
ATOM 770 N N . ILE A 1 94 ? 13.229 3.992 -24.542 1.00 77.81 94 ILE A N 1
ATOM 771 C CA . ILE A 1 94 ? 11.767 3.866 -24.457 1.00 77.81 94 ILE A CA 1
ATOM 772 C C . ILE A 1 94 ? 11.392 2.860 -23.372 1.00 77.81 94 ILE A C 1
ATOM 774 O O . ILE A 1 94 ? 10.452 3.094 -22.611 1.00 77.81 94 ILE A O 1
ATOM 778 N N . ALA A 1 95 ? 12.130 1.755 -23.270 1.00 75.12 95 ALA A N 1
ATOM 779 C CA . ALA A 1 95 ? 11.827 0.750 -22.279 1.00 75.12 95 ALA A CA 1
ATOM 780 C C . ALA A 1 95 ? 12.060 1.251 -20.847 1.00 75.12 95 ALA A C 1
ATOM 782 O O . ALA A 1 95 ? 11.195 1.088 -19.988 1.00 75.12 95 ALA A O 1
ATOM 783 N N . LEU A 1 96 ? 13.178 1.938 -20.604 1.00 75.81 96 LEU A N 1
ATOM 784 C CA . LEU A 1 96 ? 13.467 2.572 -19.316 1.00 75.81 96 LEU A CA 1
ATOM 785 C C . LEU A 1 96 ? 12.425 3.640 -18.951 1.00 75.81 96 LEU A C 1
ATOM 787 O O . LEU A 1 96 ? 11.979 3.692 -17.805 1.00 75.81 96 LEU A O 1
ATOM 791 N N . LEU A 1 97 ? 11.988 4.450 -19.921 1.00 79.38 97 LEU A N 1
ATOM 792 C CA . LEU A 1 97 ? 10.937 5.453 -19.716 1.00 79.38 97 LEU A CA 1
ATOM 793 C C . LEU A 1 97 ? 9.598 4.805 -19.341 1.00 79.38 97 LEU A C 1
ATOM 795 O O . LEU A 1 97 ? 8.956 5.225 -18.379 1.00 79.38 97 LEU A O 1
ATOM 799 N N . ASN A 1 98 ? 9.196 3.745 -20.045 1.00 77.62 98 ASN A N 1
ATOM 800 C CA . ASN A 1 98 ? 7.964 3.013 -19.742 1.00 77.62 98 ASN A CA 1
ATOM 801 C C . ASN A 1 98 ? 8.024 2.329 -18.369 1.00 77.62 98 ASN A C 1
ATOM 803 O O . ASN A 1 98 ? 7.038 2.349 -17.628 1.00 77.62 98 ASN A O 1
ATOM 807 N N . GLN A 1 99 ? 9.179 1.764 -18.004 1.00 81.19 99 GLN A N 1
ATOM 808 C CA . GLN A 1 99 ? 9.401 1.185 -16.680 1.00 81.19 99 GLN A CA 1
ATOM 809 C C . GLN A 1 99 ? 9.286 2.246 -15.580 1.00 81.19 99 GLN A C 1
ATOM 811 O O . GLN A 1 99 ? 8.615 2.016 -14.574 1.00 81.19 99 GLN A O 1
ATOM 816 N N . SER A 1 100 ? 9.904 3.411 -15.783 1.00 77.75 100 SER A N 1
ATOM 817 C CA . SER A 1 100 ? 9.806 4.551 -14.871 1.00 77.75 100 SER A CA 1
ATOM 818 C C . SER A 1 100 ? 8.353 4.996 -14.686 1.00 77.75 100 SER A C 1
ATOM 820 O O . SER A 1 100 ? 7.888 5.159 -13.560 1.00 77.75 100 SER A O 1
ATOM 822 N N . GLU A 1 101 ? 7.594 5.116 -15.773 1.00 78.81 101 GLU A N 1
ATOM 823 C CA . GLU A 1 101 ? 6.192 5.526 -15.707 1.00 78.81 101 GLU A CA 1
ATOM 824 C C . GLU A 1 101 ? 5.316 4.493 -14.977 1.00 78.81 101 GLU A C 1
ATOM 826 O O . GLU A 1 101 ? 4.442 4.857 -14.189 1.00 78.81 101 GLU A O 1
ATOM 831 N N . GLY A 1 102 ? 5.583 3.196 -15.165 1.00 78.12 102 GLY A N 1
ATOM 832 C CA . GLY A 1 102 ? 4.937 2.136 -14.384 1.00 78.12 102 GLY A CA 1
ATOM 833 C C . GLY A 1 102 ? 5.247 2.229 -12.886 1.00 78.12 102 GLY A C 1
ATOM 834 O O . GLY A 1 102 ? 4.347 2.097 -12.056 1.00 78.12 102 GLY A O 1
ATOM 835 N N . GLN A 1 103 ? 6.497 2.530 -12.520 1.00 79.62 103 GLN A N 1
ATOM 836 C CA . GLN A 1 103 ? 6.887 2.736 -11.121 1.00 79.62 103 GLN A CA 1
ATOM 837 C C . GLN A 1 103 ? 6.172 3.944 -10.501 1.00 79.62 103 GLN A C 1
ATOM 839 O O . GLN A 1 103 ? 5.706 3.847 -9.364 1.00 79.62 103 GLN A O 1
ATOM 844 N N . LYS A 1 104 ? 6.015 5.051 -11.245 1.00 77.06 104 LYS A N 1
ATOM 845 C CA . LYS A 1 104 ? 5.253 6.226 -10.783 1.00 77.06 104 LYS A CA 1
ATOM 846 C C . LYS A 1 104 ? 3.803 5.879 -10.478 1.00 77.06 104 LYS A C 1
ATOM 848 O O . LYS A 1 104 ? 3.303 6.251 -9.417 1.00 77.06 104 LYS A O 1
ATOM 853 N N . ARG A 1 105 ? 3.128 5.158 -11.381 1.00 78.25 105 ARG A N 1
ATOM 854 C CA . ARG A 1 105 ? 1.730 4.748 -11.170 1.00 78.25 105 ARG A CA 1
ATOM 855 C C . ARG A 1 105 ? 1.591 3.882 -9.924 1.00 78.25 105 ARG A C 1
ATOM 857 O O . ARG A 1 105 ? 0.719 4.149 -9.099 1.00 78.25 105 ARG A O 1
ATOM 864 N N . LEU A 1 106 ? 2.492 2.917 -9.736 1.00 81.62 106 LEU A N 1
ATOM 865 C CA . LEU A 1 106 ? 2.492 2.068 -8.547 1.00 81.62 106 LEU A CA 1
ATOM 866 C C . LEU A 1 106 ? 2.680 2.882 -7.258 1.00 81.62 1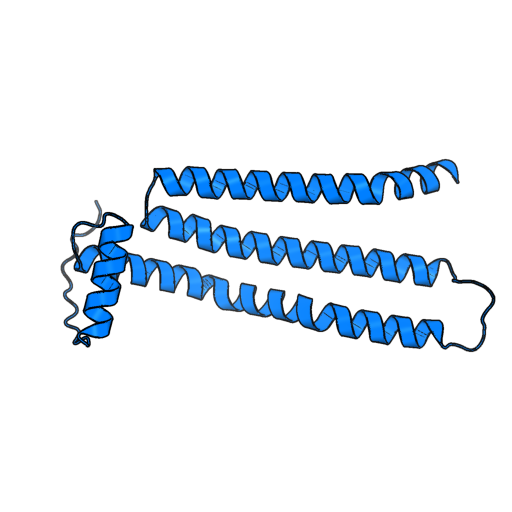06 LEU A C 1
ATOM 868 O O . LEU A 1 106 ? 1.917 2.708 -6.306 1.00 81.62 106 LEU A O 1
ATOM 872 N N . LEU A 1 107 ? 3.665 3.786 -7.231 1.00 78.62 107 LEU A N 1
ATOM 873 C CA . LEU A 1 107 ? 3.906 4.665 -6.086 1.00 78.62 107 LEU A CA 1
ATOM 874 C C . LEU A 1 107 ? 2.688 5.545 -5.797 1.00 78.62 107 LEU A C 1
ATOM 876 O O . LEU A 1 107 ? 2.252 5.614 -4.653 1.00 78.62 107 LEU A O 1
ATOM 880 N N . SER A 1 108 ? 2.088 6.153 -6.821 1.00 75.31 108 SER A N 1
ATOM 881 C CA . SER A 1 108 ? 0.893 6.988 -6.671 1.00 75.31 108 SER A CA 1
ATOM 882 C C . SER A 1 108 ? -0.274 6.225 -6.030 1.00 75.31 108 SER A C 1
ATOM 884 O O . SER A 1 108 ? -0.882 6.721 -5.079 1.00 75.31 108 SER A O 1
ATOM 886 N N . ILE A 1 109 ? -0.547 4.991 -6.474 1.00 80.00 109 ILE A N 1
ATOM 887 C CA . ILE A 1 109 ? -1.606 4.150 -5.891 1.00 80.00 109 ILE A CA 1
ATOM 888 C C . ILE A 1 109 ? -1.279 3.805 -4.432 1.00 80.00 109 ILE A C 1
ATOM 890 O O . ILE A 1 109 ? -2.136 3.951 -3.555 1.00 80.00 109 ILE A O 1
ATOM 894 N N . LEU A 1 110 ? -0.040 3.382 -4.150 1.00 79.25 110 LEU A N 1
ATOM 895 C CA . LEU A 1 110 ? 0.411 3.064 -2.791 1.00 79.25 110 LEU A CA 1
ATOM 896 C C . LEU A 1 110 ? 0.249 4.257 -1.854 1.00 79.25 110 LEU A C 1
ATOM 898 O O . LEU A 1 110 ? -0.281 4.118 -0.751 1.00 79.25 110 LEU A O 1
ATOM 902 N N . PHE A 1 111 ? 0.664 5.436 -2.296 1.00 75.75 111 PHE A N 1
ATOM 903 C CA . PHE A 1 111 ? 0.540 6.641 -1.503 1.00 75.75 111 PHE A CA 1
ATOM 904 C C . PHE A 1 111 ? -0.911 7.086 -1.320 1.00 75.75 111 PHE A C 1
ATOM 906 O O . PHE A 1 111 ? -1.258 7.528 -0.229 1.00 75.75 111 PHE A O 1
ATOM 913 N N . GLY A 1 112 ? -1.785 6.893 -2.312 1.00 74.69 112 GLY A N 1
ATOM 914 C CA . GLY A 1 112 ? -3.225 7.099 -2.148 1.00 74.69 112 GLY A CA 1
ATOM 915 C C . GLY A 1 112 ? -3.803 6.216 -1.038 1.00 74.69 112 GLY A C 1
ATOM 916 O O . GLY A 1 112 ? -4.456 6.709 -0.116 1.00 74.69 112 GLY A O 1
ATOM 917 N N . VAL A 1 113 ? -3.481 4.918 -1.055 1.00 80.81 113 VAL A N 1
ATOM 918 C CA . VAL A 1 113 ? -3.890 3.968 -0.005 1.00 80.81 113 VAL A CA 1
ATOM 919 C C . VAL A 1 113 ? -3.337 4.370 1.363 1.00 80.81 113 VAL A C 1
ATOM 921 O O . VAL A 1 113 ? -4.063 4.327 2.362 1.00 80.81 113 VAL A O 1
ATOM 924 N N . LEU A 1 114 ? -2.061 4.753 1.431 1.00 74.00 114 LEU A N 1
ATOM 925 C CA . LEU A 1 114 ? -1.400 5.142 2.676 1.00 74.00 114 LEU A CA 1
ATOM 926 C C . LEU A 1 114 ? -1.954 6.454 3.229 1.00 74.00 114 LEU A C 1
ATOM 928 O O . LEU A 1 114 ? -2.244 6.512 4.421 1.00 74.00 114 LEU A O 1
ATOM 932 N N . GLY A 1 115 ? -2.157 7.468 2.389 1.00 73.12 115 GLY A N 1
ATOM 933 C CA . GLY A 1 115 ? -2.740 8.754 2.763 1.00 73.12 115 GLY A CA 1
ATOM 934 C C . GLY A 1 115 ? -4.171 8.592 3.264 1.00 73.12 115 GLY A C 1
ATOM 935 O O . GLY A 1 115 ? -4.496 9.028 4.371 1.00 73.12 115 GLY A O 1
ATOM 936 N N . GLU A 1 116 ? -5.012 7.860 2.525 1.00 73.19 116 GLU A N 1
ATOM 937 C CA . GLU A 1 116 ? -6.354 7.523 2.993 1.00 73.19 116 GLU A CA 1
ATOM 938 C C . GLU A 1 116 ? -6.291 6.746 4.316 1.00 73.19 116 GLU A C 1
ATOM 940 O O . GLU A 1 116 ? -7.031 7.051 5.245 1.00 73.19 116 GLU A O 1
ATOM 945 N N . SER A 1 117 ? -5.402 5.770 4.473 1.00 73.75 117 SER A N 1
ATOM 946 C CA . SER A 1 117 ? -5.298 4.997 5.720 1.00 73.75 117 SER A CA 1
ATOM 947 C C . SER A 1 117 ? -4.748 5.815 6.896 1.00 73.75 117 SER A C 1
ATOM 949 O O . SER A 1 117 ? -5.161 5.593 8.035 1.00 73.75 117 SER A O 1
ATOM 951 N N . ALA A 1 118 ? -3.857 6.776 6.644 1.00 71.31 118 ALA A N 1
ATOM 952 C CA . ALA A 1 118 ? -3.267 7.650 7.655 1.00 71.31 118 ALA A CA 1
ATOM 953 C C . ALA A 1 118 ? -4.324 8.538 8.323 1.00 71.31 118 ALA A C 1
ATOM 955 O O . ALA A 1 118 ? -4.307 8.655 9.550 1.00 71.31 118 ALA A O 1
ATOM 956 N N . THR A 1 119 ? -5.319 9.023 7.562 1.00 71.62 119 THR A N 1
ATOM 957 C CA . THR A 1 119 ? -6.460 9.796 8.111 1.00 71.62 119 THR A CA 1
ATOM 958 C C . THR A 1 119 ? -7.240 9.041 9.187 1.00 71.62 119 THR A C 1
ATOM 960 O O . THR A 1 119 ? -7.933 9.644 10.002 1.00 71.62 119 THR A O 1
ATOM 963 N N . LEU A 1 120 ? -7.147 7.708 9.200 1.00 74.69 120 LEU A N 1
ATOM 964 C CA . LEU A 1 120 ? -7.819 6.853 10.177 1.00 74.69 120 LEU A CA 1
ATOM 965 C C . LEU A 1 120 ? -6.943 6.526 11.379 1.00 74.69 120 LEU A C 1
ATOM 967 O O . LEU A 1 120 ? -7.455 5.972 12.351 1.00 74.69 120 LEU A O 1
ATOM 971 N N . LYS A 1 121 ? -5.648 6.831 11.327 1.00 72.06 121 LYS A N 1
ATOM 972 C CA . LYS A 1 121 ? -4.695 6.568 12.405 1.00 72.06 121 LYS A CA 1
ATOM 973 C C . LYS A 1 121 ? -4.459 7.831 13.232 1.00 72.06 121 LYS A C 1
ATOM 975 O O . LYS A 1 121 ? -4.680 7.776 14.436 1.00 72.06 121 LYS A O 1
ATOM 980 N N . ASP A 1 122 ? -4.115 8.954 12.595 1.00 68.62 122 ASP A N 1
ATOM 981 C CA . ASP A 1 122 ? -3.830 10.237 13.260 1.00 68.62 122 ASP A CA 1
ATOM 982 C C . ASP A 1 122 ? -3.771 11.417 12.254 1.00 68.62 122 ASP A C 1
ATOM 984 O O . ASP A 1 122 ? -3.219 11.285 11.158 1.00 68.62 122 ASP A O 1
ATOM 988 N N . GLU A 1 123 ? -4.311 12.588 12.617 1.00 55.97 123 GLU A N 1
ATOM 989 C CA . GLU A 1 123 ? -4.331 13.796 11.764 1.00 55.97 123 GLU A CA 1
ATOM 990 C C . GLU A 1 123 ? -2.915 14.337 11.494 1.00 55.97 123 GLU A C 1
ATOM 992 O O . GLU A 1 123 ? -2.605 14.736 10.369 1.00 55.97 123 GLU A O 1
ATOM 997 N N . GLN A 1 124 ? -2.019 14.292 12.485 1.00 57.44 124 GLN A N 1
ATOM 998 C CA . GLN A 1 124 ? -0.653 14.815 12.354 1.00 57.44 124 GLN A CA 1
ATOM 999 C C . GLN A 1 124 ? 0.245 13.886 11.515 1.00 57.44 124 GLN A C 1
ATOM 1001 O O . GLN A 1 124 ? 1.050 14.344 10.694 1.00 57.44 124 GLN A O 1
ATOM 1006 N N . ALA A 1 125 ? 0.049 12.571 11.651 1.00 57.53 125 ALA A N 1
ATOM 1007 C CA . ALA A 1 125 ? 0.656 11.568 10.779 1.00 57.53 125 ALA A CA 1
ATOM 1008 C C . ALA A 1 125 ? 0.189 11.687 9.315 1.00 57.53 125 ALA A C 1
ATOM 1010 O O . ALA A 1 125 ? 0.968 11.420 8.402 1.00 57.53 125 ALA A O 1
ATOM 1011 N N . THR A 1 126 ? -1.049 12.134 9.080 1.00 50.03 126 THR A N 1
ATOM 1012 C CA . THR A 1 126 ? -1.617 12.322 7.734 1.00 50.03 126 THR A CA 1
ATOM 1013 C C . THR A 1 126 ? -0.916 13.439 6.964 1.00 50.03 126 THR A C 1
ATOM 1015 O O . THR A 1 126 ? -0.470 13.217 5.840 1.00 50.03 126 THR A O 1
ATOM 1018 N N . ALA A 1 127 ? -0.758 14.618 7.574 1.00 54.97 127 ALA A N 1
ATOM 1019 C CA . ALA A 1 127 ? -0.065 15.746 6.945 1.00 54.97 127 ALA A CA 1
ATOM 1020 C C . ALA A 1 127 ? 1.402 15.410 6.626 1.00 54.97 127 ALA A C 1
ATOM 1022 O O . ALA A 1 127 ? 1.918 15.777 5.575 1.00 54.97 127 ALA A O 1
ATOM 1023 N N . SER A 1 128 ? 2.049 14.643 7.508 1.00 60.38 128 SER A N 1
ATOM 1024 C CA . SER A 1 128 ? 3.438 14.214 7.326 1.00 60.38 128 SER A CA 1
ATOM 1025 C C . SER A 1 128 ? 3.584 13.127 6.255 1.00 60.38 128 SER A C 1
ATOM 1027 O O . SER A 1 128 ? 4.581 13.108 5.541 1.00 60.38 128 SER A O 1
ATOM 1029 N N . ALA A 1 129 ? 2.610 12.219 6.129 1.00 58.38 129 ALA A N 1
ATOM 1030 C CA . ALA A 1 129 ? 2.604 11.194 5.087 1.00 58.38 129 ALA A CA 1
ATOM 1031 C C . ALA A 1 129 ? 2.394 11.808 3.697 1.00 58.38 129 ALA A C 1
ATOM 1033 O O . ALA A 1 129 ? 3.129 11.463 2.779 1.00 58.38 129 ALA A O 1
ATOM 1034 N N . ILE A 1 130 ? 1.450 12.747 3.558 1.00 57.66 130 ILE A N 1
ATOM 1035 C CA . ILE A 1 130 ? 1.208 13.476 2.302 1.00 57.66 130 ILE A CA 1
ATOM 1036 C C . ILE A 1 130 ? 2.437 14.311 1.922 1.00 57.66 130 ILE A C 1
ATOM 1038 O O . ILE A 1 130 ? 2.929 14.174 0.811 1.00 57.66 130 ILE A O 1
ATOM 1042 N N . ALA A 1 131 ? 3.019 15.070 2.856 1.00 66.75 131 ALA A N 1
ATOM 1043 C CA . ALA A 1 131 ? 4.220 15.860 2.574 1.00 66.75 131 ALA A CA 1
ATOM 1044 C C . ALA A 1 131 ? 5.398 14.994 2.088 1.00 66.75 131 ALA A C 1
ATOM 1046 O O . ALA A 1 131 ? 6.033 15.321 1.095 1.00 66.75 131 ALA A O 1
ATOM 1047 N N . ARG A 1 132 ? 5.640 13.838 2.724 1.00 63.28 132 ARG A N 1
ATOM 1048 C CA . ARG A 1 132 ? 6.670 12.878 2.277 1.00 63.28 132 ARG A CA 1
ATOM 1049 C C . ARG A 1 132 ? 6.360 12.239 0.926 1.00 63.28 132 ARG A C 1
ATOM 1051 O O . ARG A 1 132 ? 7.272 11.772 0.254 1.00 63.28 132 ARG A O 1
ATOM 1058 N N . THR A 1 133 ? 5.083 12.161 0.568 1.00 59.81 133 THR A N 1
ATOM 1059 C CA . THR A 1 133 ? 4.645 11.637 -0.724 1.00 59.81 133 THR A CA 1
ATOM 1060 C C . THR A 1 133 ? 5.005 12.614 -1.833 1.00 59.81 133 THR A C 1
ATOM 1062 O O . THR A 1 133 ? 5.602 12.216 -2.831 1.00 59.81 133 THR A O 1
ATOM 1065 N N . ASP A 1 134 ? 4.667 13.887 -1.627 1.00 64.12 134 ASP A N 1
ATOM 1066 C CA . ASP A 1 134 ? 4.952 14.961 -2.574 1.00 64.12 134 ASP A CA 1
ATOM 1067 C C . ASP A 1 134 ? 6.468 15.155 -2.730 1.00 64.12 134 ASP A C 1
ATOM 1069 O O . ASP A 1 134 ? 6.974 15.195 -3.848 1.00 64.12 134 ASP A O 1
ATOM 1073 N N . GLU A 1 135 ? 7.209 15.146 -1.619 1.00 73.12 135 GLU A N 1
ATOM 1074 C CA . GLU A 1 135 ? 8.671 15.280 -1.604 1.00 73.12 135 GLU A CA 1
ATOM 1075 C C . GLU A 1 135 ? 9.366 14.114 -2.336 1.00 73.12 135 GLU A C 1
ATOM 1077 O O . GLU A 1 135 ? 10.243 14.334 -3.170 1.00 73.12 135 GLU A O 1
ATOM 1082 N N . ALA A 1 136 ? 8.922 12.869 -2.114 1.00 63.41 136 ALA A N 1
ATOM 1083 C CA . ALA A 1 136 ? 9.455 11.703 -2.823 1.00 63.41 136 ALA A CA 1
ATOM 1084 C C . ALA A 1 136 ? 9.129 11.724 -4.327 1.00 63.41 136 ALA A C 1
ATOM 1086 O O . ALA A 1 136 ? 9.936 11.275 -5.144 1.00 63.41 136 ALA A O 1
ATOM 1087 N N . ALA A 1 137 ? 7.955 12.236 -4.710 1.00 60.28 137 ALA A N 1
ATOM 1088 C CA . ALA A 1 137 ? 7.595 12.407 -6.112 1.00 60.28 137 ALA A CA 1
ATOM 1089 C C . ALA A 1 137 ? 8.475 13.475 -6.784 1.00 60.28 137 ALA A C 1
ATOM 1091 O O . ALA A 1 137 ? 8.995 13.232 -7.873 1.00 60.28 137 ALA A O 1
ATOM 1092 N N . GLU A 1 138 ? 8.691 14.622 -6.134 1.00 72.62 138 GLU A N 1
ATOM 1093 C CA . GLU A 1 138 ? 9.570 15.693 -6.626 1.00 72.62 138 GLU A CA 1
ATOM 1094 C C . GLU A 1 138 ? 11.023 15.231 -6.789 1.00 72.62 138 GLU A C 1
ATOM 1096 O O . GLU A 1 138 ? 11.635 15.464 -7.835 1.00 72.62 138 GLU A O 1
ATOM 1101 N N . GLU A 1 139 ? 11.569 14.527 -5.795 1.00 71.81 139 GLU A N 1
ATOM 1102 C CA . GLU A 1 139 ? 12.941 14.013 -5.831 1.00 71.81 139 GLU A CA 1
ATOM 1103 C C . GLU A 1 139 ? 13.128 12.991 -6.965 1.00 71.81 139 GLU A C 1
ATOM 1105 O O . GLU A 1 139 ? 14.129 13.009 -7.688 1.00 71.81 139 GLU A O 1
ATOM 1110 N N . TYR A 1 140 ? 12.111 12.161 -7.204 1.00 63.38 140 TYR A N 1
ATOM 1111 C CA . TYR A 1 140 ? 12.087 11.238 -8.330 1.00 63.38 140 TYR A CA 1
ATOM 1112 C C . TYR A 1 140 ? 12.075 11.962 -9.686 1.00 63.38 140 TYR A C 1
ATOM 1114 O O . TYR A 1 140 ? 12.883 11.629 -10.556 1.00 63.38 140 TYR A O 1
ATOM 1122 N N . TYR A 1 141 ? 11.221 12.977 -9.875 1.00 60.88 141 TYR A N 1
ATOM 1123 C CA . TYR A 1 141 ? 11.198 13.768 -11.115 1.00 60.88 141 TYR A CA 1
ATOM 1124 C C . TYR A 1 141 ? 12.534 14.456 -11.383 1.00 60.88 141 TYR A C 1
ATOM 1126 O O . TYR A 1 141 ? 13.027 14.417 -12.510 1.00 60.88 141 TYR A O 1
ATOM 1134 N N . LYS A 1 142 ? 13.147 15.018 -10.339 1.00 75.00 142 LYS A N 1
ATOM 1135 C CA . LYS A 1 142 ? 14.469 15.633 -10.425 1.00 75.00 142 LYS A CA 1
ATOM 1136 C C . LYS A 1 142 ? 15.537 14.625 -10.856 1.00 75.00 142 LYS A C 1
ATOM 1138 O O . LYS A 1 142 ? 16.335 14.929 -11.735 1.00 75.00 142 LYS A O 1
ATOM 1143 N N . SER A 1 143 ? 15.518 13.411 -10.300 1.00 65.56 143 SER A N 1
ATOM 1144 C CA . SER A 1 143 ? 16.490 12.370 -10.660 1.00 65.56 143 SER A CA 1
ATOM 1145 C C . SER A 1 143 ? 16.404 11.955 -12.133 1.00 65.56 143 SER A C 1
ATOM 1147 O O . SER A 1 143 ? 17.429 11.714 -12.766 1.00 65.56 143 SER A O 1
ATOM 1149 N N . ILE A 1 144 ? 15.196 11.914 -12.706 1.00 59.41 144 ILE A N 1
ATOM 1150 C CA . ILE A 1 144 ? 14.995 11.621 -14.130 1.00 59.41 144 ILE A CA 1
ATOM 1151 C C . ILE A 1 144 ? 15.509 12.772 -14.989 1.00 59.41 144 ILE A C 1
ATOM 1153 O O . ILE A 1 144 ? 16.200 12.530 -15.978 1.00 59.41 144 ILE A O 1
ATOM 1157 N N . ASP A 1 145 ? 15.181 14.008 -14.619 1.00 67.75 145 ASP A N 1
ATOM 1158 C CA . ASP A 1 145 ? 15.616 15.200 -15.343 1.00 67.75 145 ASP A CA 1
ATOM 1159 C C . ASP A 1 145 ? 17.147 15.301 -15.391 1.00 67.75 145 ASP A C 1
ATOM 1161 O O . ASP A 1 145 ? 17.723 15.498 -16.459 1.00 67.75 145 ASP A O 1
ATOM 1165 N N . GLU A 1 146 ? 17.825 15.039 -14.271 1.00 72.25 146 GLU A N 1
ATOM 1166 C CA . GLU A 1 146 ? 19.290 14.985 -14.200 1.00 72.25 146 GLU A CA 1
ATOM 1167 C C . GLU A 1 146 ? 19.887 13.885 -15.093 1.00 72.25 146 GLU A C 1
ATOM 1169 O O . GLU A 1 146 ? 20.943 14.077 -15.701 1.00 72.25 146 GLU A O 1
ATOM 1174 N N . LEU A 1 147 ? 19.212 12.738 -15.200 1.00 64.88 147 LEU A N 1
ATOM 1175 C CA . LEU A 1 147 ? 19.674 11.594 -15.989 1.00 64.88 147 LEU A CA 1
ATOM 1176 C C . LEU A 1 147 ? 19.470 11.821 -17.497 1.00 64.88 147 LEU A C 1
ATOM 1178 O O . LEU A 1 147 ? 20.306 11.413 -18.306 1.00 64.88 147 LEU A O 1
ATOM 1182 N N . LEU A 1 148 ? 18.380 12.490 -17.884 1.00 60.06 148 LEU A N 1
ATOM 1183 C CA . LEU A 1 148 ? 18.003 12.709 -19.284 1.00 60.06 148 LEU A CA 1
ATOM 1184 C C . LEU A 1 148 ? 18.546 14.019 -19.873 1.00 60.06 148 LEU A C 1
ATOM 1186 O O . LEU A 1 148 ? 18.861 14.048 -21.064 1.00 60.06 148 LEU A O 1
ATOM 1190 N N . SER A 1 149 ? 18.721 15.072 -19.069 1.00 70.38 149 SER A N 1
ATOM 1191 C CA . SER A 1 149 ? 19.212 16.388 -19.516 1.00 70.38 149 SER A CA 1
ATOM 1192 C C . SER A 1 149 ? 20.492 16.323 -20.368 1.00 70.38 149 SER A C 1
ATOM 1194 O O . SER A 1 149 ? 20.541 16.956 -21.425 1.00 70.38 149 SER A O 1
ATOM 1196 N N . PRO A 1 150 ? 21.524 15.527 -20.015 1.00 69.12 150 PRO A N 1
ATOM 1197 C CA . PRO A 1 150 ? 22.740 15.430 -20.824 1.00 69.12 150 PRO A CA 1
ATOM 1198 C C . PRO A 1 150 ? 22.517 14.798 -22.206 1.00 69.12 150 PRO A C 1
ATOM 1200 O O . PRO A 1 150 ? 23.248 15.107 -23.148 1.00 69.12 150 PRO A O 1
ATOM 1203 N N . LEU A 1 151 ? 21.535 13.898 -22.332 1.00 53.75 151 LEU A N 1
ATOM 1204 C CA . LEU A 1 151 ? 21.186 13.246 -23.596 1.00 53.75 151 LEU A CA 1
ATOM 1205 C C . LEU A 1 151 ? 20.391 14.189 -24.502 1.00 53.75 151 LEU A C 1
ATOM 1207 O O . LEU A 1 151 ? 20.662 14.240 -25.700 1.00 53.75 151 LEU A O 1
ATOM 1211 N N . VAL A 1 152 ? 19.464 14.959 -23.924 1.00 59.28 152 VAL A N 1
ATOM 1212 C CA . VAL A 1 152 ? 18.683 15.980 -24.641 1.00 59.28 152 VAL A CA 1
ATOM 1213 C C . VAL A 1 152 ? 19.606 17.062 -25.201 1.00 59.28 152 VAL A C 1
ATOM 1215 O O . VAL A 1 152 ? 19.578 17.312 -26.403 1.00 59.28 152 VAL A O 1
ATOM 1218 N N . ASN A 1 153 ? 20.508 17.606 -24.378 1.00 71.88 153 ASN A N 1
ATOM 1219 C CA . ASN A 1 153 ? 21.451 18.645 -24.806 1.00 71.88 153 ASN A CA 1
ATOM 1220 C C . ASN A 1 153 ? 22.365 18.166 -25.947 1.00 71.88 153 ASN A C 1
ATOM 1222 O O . ASN A 1 153 ? 22.544 18.864 -26.939 1.00 71.88 153 ASN A O 1
ATOM 1226 N N . LYS A 1 154 ? 22.884 16.931 -25.867 1.00 61.97 154 LYS A N 1
ATOM 1227 C CA . LYS A 1 154 ? 23.700 16.344 -26.946 1.00 61.97 154 LYS A CA 1
ATOM 1228 C C . LYS A 1 154 ? 22.942 16.161 -28.261 1.00 61.97 154 LYS A C 1
ATOM 1230 O O . LYS A 1 154 ? 23.573 16.162 -29.312 1.00 61.97 154 LYS A O 1
ATOM 1235 N N . TRP A 1 155 ? 21.634 15.929 -28.208 1.00 48.59 155 TRP A N 1
ATOM 1236 C CA . TRP A 1 155 ? 20.802 15.775 -29.400 1.00 48.59 155 TRP A CA 1
ATOM 1237 C C . TRP A 1 155 ? 20.446 17.126 -30.026 1.00 48.59 155 TRP A C 1
ATOM 1239 O O . TRP A 1 155 ? 20.417 17.241 -31.250 1.00 48.59 155 TRP A O 1
ATOM 1249 N N . GLU A 1 156 ? 20.221 18.153 -29.205 1.00 60.72 156 GLU A N 1
ATOM 1250 C CA . GLU A 1 156 ? 19.997 19.523 -29.676 1.00 60.72 156 GLU A CA 1
ATOM 1251 C C . GLU A 1 156 ? 21.255 20.134 -30.303 1.00 60.72 156 GLU A C 1
ATOM 1253 O O . GLU A 1 156 ? 21.147 20.761 -31.351 1.00 60.72 156 GLU A O 1
ATOM 1258 N N . ASP A 1 157 ? 22.441 19.854 -29.756 1.00 63.84 157 ASP A N 1
ATOM 1259 C CA . ASP A 1 157 ? 23.730 20.278 -30.327 1.00 63.84 157 ASP A CA 1
ATOM 1260 C C . ASP A 1 157 ? 24.059 19.607 -31.682 1.00 63.84 157 ASP A C 1
ATOM 1262 O O . ASP A 1 157 ? 24.979 20.032 -32.382 1.00 63.84 157 ASP A O 1
ATOM 1266 N N . GLN A 1 158 ? 23.345 18.534 -32.050 1.00 52.16 158 GLN A N 1
ATOM 1267 C CA . GLN A 1 158 ? 23.501 17.820 -33.327 1.00 52.16 158 GLN A CA 1
ATOM 1268 C C . GLN A 1 158 ? 22.498 18.256 -34.412 1.00 52.16 158 GLN A C 1
ATOM 1270 O O . GLN A 1 158 ? 22.578 17.746 -35.535 1.00 52.16 158 GLN A O 1
ATOM 1275 N N . LYS A 1 159 ? 21.563 19.164 -34.099 1.00 46.78 159 LYS A N 1
ATOM 1276 C CA . LYS A 1 159 ? 2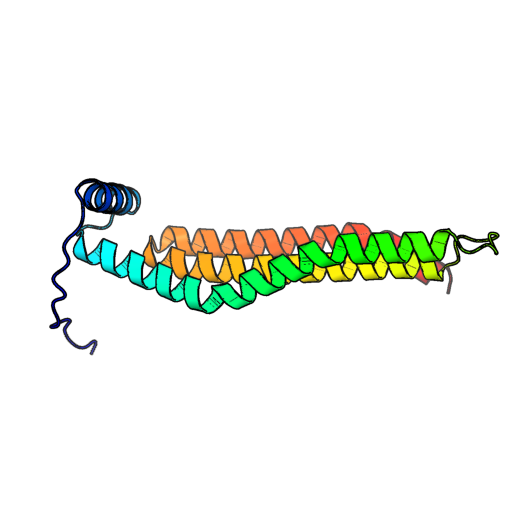0.653 19.805 -35.064 1.00 46.78 159 LYS A CA 1
ATOM 1277 C C . LYS A 1 159 ? 21.240 21.093 -35.630 1.00 46.78 159 LYS A C 1
ATOM 1279 O O . LYS A 1 159 ? 20.938 21.364 -36.814 1.00 46.78 159 LYS A O 1
#

Radius of gyration: 24.19 Å; chains: 1; bounding box: 56×36×63 Å

pLDDT: mean 76.49, std 12.99, range [46.78, 98.12]

Secondary structure (DSSP, 8-state):
-PPP----------HHHHHHHHHHHHHTT-S-HHHHHHHHHHHHHHHHHHHHHHHHHHHHHHHHHHHHHHHHHHHHTSS--S---HHHHHHHHHHHHHHHHHHHHHHHHHHHHHHHHHTTT-HHHHHHHHHHHHHHHHHHHHHHHHHHHHHHHHHHTT-